Protein AF-A0A0F9AV40-F1 (afdb_monomer_lite)

InterPro domains:
  IPR005122 Uracil-DNA glycosylase-like [PF03167] (5-45)
  IPR036895 Uracil-DNA glycosylase-like domain superfamily [G3DSA:3.40.470.10] (2-47)
  IPR036895 Uracil-DNA glycosylase-like domain superfamily [SSF52141] (4-45)
  IPR051536 Uracil-DNA glycosylase family, Type-4/5 [PTHR33693] (4-45)

Foldseek 3Di:
DQDQDADDDPPDPDDDDDDDDDPVCSVVSHPLPDPNSVVVCVVVVND

Organism: NCBI:txid412755

Secondary structure (DSSP, 8-state):
-------S-TT-S-----SS--HHHHHHT-TT-SHHHHHHHHHHT--

Sequence (47 aa):
MIQVPPEGSLDSKIVIVGEAPGRTEEREGRPFVGMAGEHLDRMLHIA

Radius of gyration: 10.94 Å; chains: 1; bounding box: 24×27×24 Å

pLDDT: mean 93.85, std 7.13, range [62.03, 97.31]

Structure (mmCIF, N/CA/C/O backbone):
data_AF-A0A0F9AV40-F1
#
_entry.id   AF-A0A0F9AV40-F1
#
loop_
_atom_site.group_PDB
_atom_site.id
_atom_site.type_symbol
_atom_site.label_atom_id
_atom_site.label_alt_id
_atom_site.label_comp_id
_atom_site.label_asym_id
_atom_site.label_entity_id
_atom_site.label_seq_id
_atom_site.pdbx_PDB_ins_code
_atom_site.Cartn_x
_atom_site.Cartn_y
_atom_site.Cartn_z
_atom_site.occupancy
_atom_site.B_iso_or_equiv
_atom_site.auth_seq_id
_atom_site.auth_comp_id
_atom_site.auth_asym_id
_atom_site.auth_atom_id
_atom_site.pdbx_PDB_model_num
ATOM 1 N N . MET A 1 1 ? 8.897 -18.406 -4.532 1.00 62.03 1 MET A N 1
ATOM 2 C CA . MET A 1 1 ? 7.770 -17.639 -3.974 1.00 62.03 1 MET A CA 1
ATOM 3 C C . MET A 1 1 ? 8.322 -16.795 -2.853 1.00 62.03 1 MET A C 1
ATOM 5 O O . MET A 1 1 ? 8.713 -17.353 -1.832 1.00 62.03 1 MET A O 1
ATOM 9 N N . ILE A 1 2 ? 8.455 -15.494 -3.091 1.00 79.38 2 ILE A N 1
ATOM 10 C CA . ILE A 1 2 ? 8.776 -14.547 -2.025 1.00 79.38 2 ILE A CA 1
ATOM 11 C C . ILE A 1 2 ? 7.446 -14.170 -1.380 1.00 79.38 2 ILE A C 1
ATOM 13 O O . ILE A 1 2 ? 6.481 -13.856 -2.070 1.00 79.38 2 ILE A O 1
ATOM 17 N N . GLN A 1 3 ? 7.370 -14.275 -0.057 1.00 87.88 3 GLN A N 1
ATOM 18 C CA . GLN A 1 3 ? 6.175 -13.865 0.664 1.00 87.88 3 GLN A CA 1
ATOM 19 C C . GLN A 1 3 ? 6.192 -12.343 0.808 1.00 87.88 3 GLN A C 1
ATOM 21 O O . GLN A 1 3 ? 7.135 -11.789 1.367 1.00 87.88 3 GLN A O 1
ATOM 26 N N . VAL A 1 4 ? 5.137 -11.685 0.333 1.00 96.12 4 VAL A N 1
ATOM 27 C CA . VAL A 1 4 ? 4.905 -10.257 0.566 1.00 96.12 4 VAL A CA 1
ATOM 28 C C . VAL A 1 4 ? 3.908 -10.127 1.719 1.0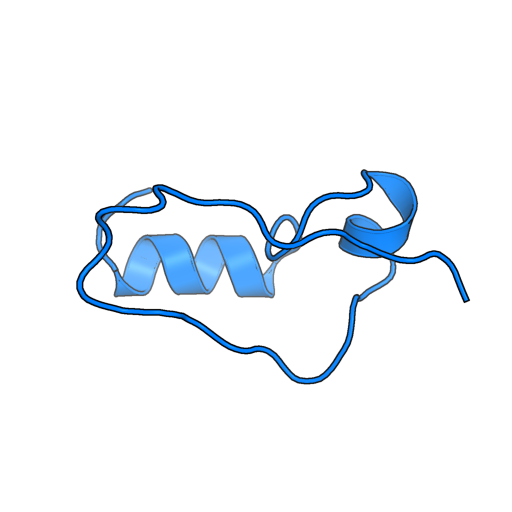0 96.12 4 VAL A C 1
ATOM 30 O O . VAL A 1 4 ? 2.773 -10.591 1.579 1.00 96.12 4 VAL A O 1
ATOM 33 N N . PRO A 1 5 ? 4.314 -9.589 2.882 1.00 95.44 5 PRO A N 1
ATOM 34 C CA . PRO A 1 5 ? 3.404 -9.404 4.002 1.00 95.44 5 PRO A CA 1
ATOM 35 C C . PRO A 1 5 ? 2.344 -8.334 3.682 1.00 95.44 5 PRO A C 1
ATOM 37 O O . PRO A 1 5 ? 2.609 -7.421 2.899 1.00 95.44 5 PRO A O 1
ATOM 40 N N . PRO A 1 6 ? 1.146 -8.418 4.285 1.00 94.88 6 PRO A N 1
ATOM 41 C CA . PRO A 1 6 ? 0.167 -7.341 4.202 1.00 94.88 6 PRO A CA 1
ATOM 42 C C . PRO A 1 6 ? 0.692 -6.072 4.894 1.00 94.88 6 PRO A C 1
ATOM 44 O O . PRO A 1 6 ? 1.433 -6.151 5.873 1.00 94.88 6 PRO A O 1
ATOM 47 N N . GLU A 1 7 ? 0.267 -4.906 4.412 1.00 95.44 7 GLU A N 1
ATOM 48 C CA . GLU A 1 7 ? 0.633 -3.588 4.945 1.00 95.44 7 GLU A CA 1
ATOM 49 C C . GLU A 1 7 ? -0.637 -2.746 5.152 1.00 95.44 7 GLU A C 1
ATOM 51 O O . GLU A 1 7 ? -1.562 -2.808 4.342 1.00 95.44 7 GLU A O 1
ATOM 56 N N . GLY A 1 8 ? -0.706 -1.982 6.248 1.00 94.00 8 GLY A N 1
ATOM 57 C CA . GLY A 1 8 ? -1.850 -1.124 6.572 1.00 94.00 8 GLY A CA 1
ATOM 58 C C . GLY A 1 8 ? -2.098 -0.977 8.075 1.00 94.00 8 GLY A C 1
ATOM 59 O O . GLY A 1 8 ? -1.419 -1.588 8.900 1.00 94.00 8 GLY A O 1
ATOM 60 N N . SER A 1 9 ? -3.087 -0.156 8.440 1.00 95.50 9 SER A N 1
ATOM 61 C CA . SER A 1 9 ? -3.510 -0.004 9.839 1.00 95.50 9 SER A CA 1
ATOM 62 C C . SER A 1 9 ? -4.394 -1.174 10.277 1.00 95.50 9 SER A C 1
ATOM 64 O O . SER A 1 9 ? -5.323 -1.545 9.555 1.00 95.50 9 SER A O 1
ATOM 66 N N . LEU A 1 10 ? -4.158 -1.697 11.486 1.00 95.56 10 LEU A N 1
ATOM 67 C CA . LEU A 1 10 ? -5.001 -2.723 12.115 1.00 95.56 10 LEU A CA 1
ATOM 68 C C . LEU A 1 10 ? -6.411 -2.210 12.453 1.00 95.56 10 LEU A C 1
ATOM 70 O O . LEU A 1 10 ? -7.337 -3.008 12.552 1.00 95.56 10 LEU A O 1
ATOM 74 N N . ASP A 1 11 ? -6.584 -0.891 12.563 1.00 97.00 11 ASP A N 1
ATOM 75 C CA . ASP A 1 11 ? -7.874 -0.248 12.838 1.00 97.00 11 ASP A CA 1
ATOM 76 C C . ASP A 1 11 ? -8.648 0.106 11.551 1.00 97.00 11 ASP A C 1
ATOM 78 O O . ASP A 1 11 ? -9.683 0.781 11.590 1.00 97.00 11 ASP A O 1
ATOM 82 N N . SER A 1 12 ? -8.147 -0.311 10.381 1.00 95.69 12 SER A N 1
ATOM 83 C CA . SER A 1 12 ? -8.794 -0.031 9.096 1.00 95.69 12 SER A CA 1
ATOM 84 C C . SER A 1 12 ? -10.139 -0.748 8.996 1.00 95.69 12 SER A C 1
ATOM 86 O O . SER A 1 12 ? -10.248 -1.951 9.216 1.00 95.69 12 SER A O 1
ATOM 88 N N . LYS A 1 13 ? -11.178 -0.019 8.579 1.00 97.31 13 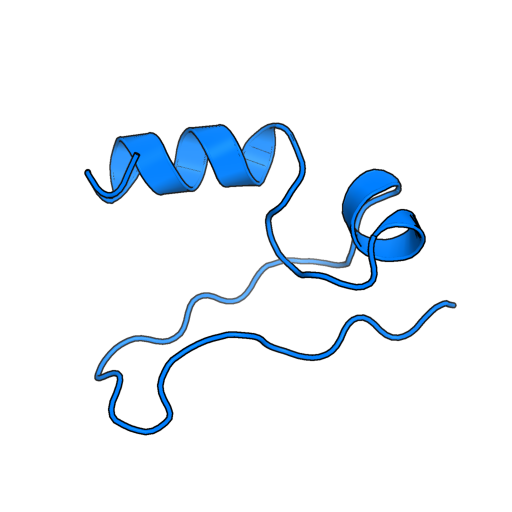LYS A N 1
ATOM 89 C CA . LYS A 1 13 ? -12.520 -0.586 8.340 1.00 97.31 13 LYS A CA 1
ATOM 90 C C . LYS A 1 13 ? -12.630 -1.343 7.013 1.00 97.31 13 LYS A C 1
ATOM 92 O O . LYS A 1 13 ? -13.643 -1.986 6.760 1.00 97.31 13 LYS A O 1
ATOM 97 N N . ILE A 1 14 ? -11.630 -1.197 6.149 1.00 94.62 14 ILE A N 1
ATOM 98 C CA . ILE A 1 14 ? -11.588 -1.737 4.792 1.00 94.62 14 ILE A CA 1
ATOM 99 C C . ILE A 1 14 ? -10.258 -2.465 4.620 1.00 94.62 14 ILE A C 1
ATOM 101 O O . ILE A 1 14 ? -9.220 -1.980 5.068 1.00 94.62 14 ILE A O 1
ATOM 105 N N . VAL A 1 15 ? -10.306 -3.610 3.942 1.00 96.19 15 VAL A N 1
ATOM 106 C CA . VAL A 1 15 ? -9.138 -4.379 3.507 1.00 96.19 15 VAL A CA 1
ATOM 107 C C . VAL A 1 15 ? -9.180 -4.476 1.988 1.00 96.19 15 VAL A C 1
ATOM 109 O O . VAL A 1 15 ? -10.240 -4.735 1.418 1.00 96.19 15 VAL A O 1
ATOM 112 N N . ILE A 1 16 ? -8.034 -4.283 1.337 1.00 96.44 16 ILE A N 1
ATOM 113 C CA . ILE A 1 16 ? -7.881 -4.464 -0.108 1.00 96.44 16 ILE A CA 1
ATOM 114 C C . ILE A 1 16 ? -7.108 -5.758 -0.355 1.00 96.44 16 ILE A C 1
ATOM 116 O O . ILE A 1 16 ? -6.044 -5.973 0.223 1.00 96.44 16 ILE A O 1
ATOM 120 N N . VAL A 1 17 ? -7.651 -6.624 -1.211 1.00 96.38 17 VAL A N 1
ATOM 121 C CA . VAL A 1 17 ? -7.065 -7.926 -1.550 1.00 96.38 17 VAL A CA 1
ATOM 122 C C . VAL A 1 17 ? -6.797 -7.964 -3.051 1.00 96.38 17 VAL A C 1
ATOM 124 O O . VAL A 1 17 ? -7.711 -7.765 -3.849 1.00 96.3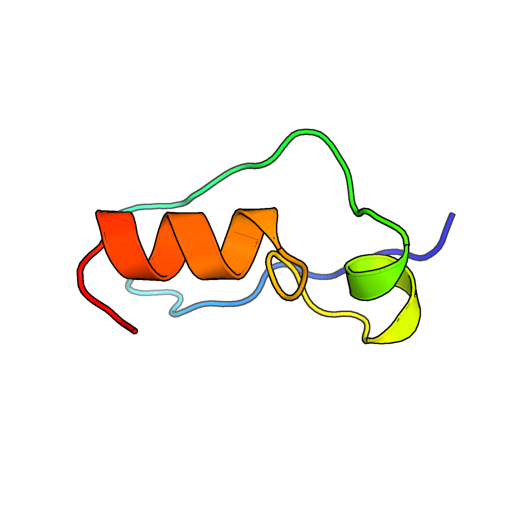8 17 VAL A O 1
ATOM 127 N N . GLY A 1 18 ? -5.535 -8.182 -3.422 1.00 94.50 18 GLY A N 1
ATOM 128 C CA . GLY A 1 18 ? -5.109 -8.403 -4.805 1.00 94.50 18 GLY A CA 1
ATOM 129 C C . GLY A 1 18 ? -5.081 -9.891 -5.164 1.00 94.50 18 GLY A C 1
ATOM 130 O O . GLY A 1 18 ? -5.374 -10.743 -4.332 1.00 94.50 18 GLY A O 1
ATOM 131 N N . GLU A 1 19 ? -4.705 -10.210 -6.401 1.00 95.81 19 GLU A N 1
ATOM 132 C CA . GLU A 1 19 ? -4.597 -11.598 -6.874 1.00 95.81 19 GLU A CA 1
ATOM 133 C C . GLU A 1 19 ? -3.342 -12.297 -6.324 1.00 95.81 19 GLU A C 1
ATOM 135 O O . GLU A 1 19 ? -3.434 -13.281 -5.592 1.00 95.81 19 GLU A O 1
ATOM 140 N N . ALA A 1 20 ? -2.163 -11.773 -6.664 1.00 94.06 20 ALA A N 1
ATOM 141 C CA . ALA A 1 20 ? -0.864 -12.269 -6.225 1.00 94.06 20 ALA A CA 1
ATOM 142 C C . ALA A 1 20 ? 0.186 -11.141 -6.298 1.00 94.06 20 ALA A C 1
ATOM 144 O O . ALA A 1 20 ? -0.015 -10.178 -7.046 1.00 94.06 20 ALA A O 1
ATOM 145 N N . PRO A 1 21 ? 1.310 -11.237 -5.560 1.00 95.94 21 PRO A N 1
ATOM 146 C CA . PRO A 1 21 ? 2.417 -10.296 -5.704 1.00 95.94 21 PRO A CA 1
ATOM 147 C C . PRO A 1 21 ? 2.994 -10.305 -7.124 1.00 95.94 21 PRO A C 1
ATOM 149 O O . PRO A 1 21 ? 3.269 -11.366 -7.687 1.00 95.94 21 PRO A O 1
ATOM 152 N N . GLY A 1 22 ? 3.201 -9.121 -7.696 1.00 95.56 22 GLY A N 1
ATOM 153 C CA . GLY A 1 22 ? 3.948 -8.947 -8.934 1.00 95.56 22 GLY A CA 1
ATOM 154 C C . GLY A 1 22 ? 5.454 -8.833 -8.686 1.00 95.56 22 GLY A C 1
ATOM 155 O O . GLY A 1 22 ? 5.944 -8.880 -7.559 1.00 95.56 22 GLY A O 1
ATOM 156 N N . ARG A 1 23 ? 6.219 -8.640 -9.767 1.00 96.06 23 ARG A N 1
ATOM 157 C CA . ARG A 1 23 ? 7.690 -8.557 -9.708 1.00 96.06 23 ARG A CA 1
ATOM 158 C C . ARG A 1 23 ? 8.191 -7.418 -8.815 1.00 96.06 23 ARG A C 1
ATOM 160 O O . ARG A 1 23 ? 9.219 -7.572 -8.160 1.00 96.06 23 ARG A O 1
ATOM 167 N N . THR A 1 24 ? 7.525 -6.265 -8.844 1.00 96.81 24 THR A N 1
ATOM 168 C CA . THR A 1 24 ? 7.929 -5.108 -8.036 1.00 96.81 24 THR A CA 1
ATOM 169 C C . THR A 1 24 ? 7.627 -5.376 -6.568 1.00 96.81 24 THR A C 1
ATOM 171 O O . THR A 1 24 ? 8.503 -5.183 -5.735 1.00 96.81 24 THR A O 1
ATOM 174 N N . GLU A 1 25 ? 6.447 -5.911 -6.257 1.00 97.25 25 GLU A N 1
ATOM 175 C CA . GLU A 1 25 ? 6.061 -6.280 -4.895 1.00 97.25 25 GLU A CA 1
ATOM 176 C C . GLU A 1 25 ? 6.996 -7.343 -4.306 1.00 97.25 25 GLU A C 1
ATOM 178 O O . GLU A 1 25 ? 7.448 -7.197 -3.174 1.00 97.25 25 GLU A O 1
ATOM 183 N N . GLU A 1 26 ? 7.348 -8.381 -5.074 1.00 96.50 26 GLU A N 1
ATOM 184 C CA . GLU A 1 26 ? 8.310 -9.400 -4.632 1.00 96.50 26 GLU A CA 1
ATOM 185 C C . GLU A 1 26 ? 9.706 -8.813 -4.380 1.00 96.50 26 GLU A C 1
ATOM 187 O O . GLU A 1 26 ? 10.391 -9.237 -3.450 1.00 96.50 26 GLU A O 1
ATOM 192 N N . ARG A 1 27 ? 10.140 -7.844 -5.197 1.00 96.25 27 ARG A N 1
ATOM 193 C CA . ARG A 1 27 ? 11.454 -7.204 -5.049 1.00 96.25 27 ARG A CA 1
ATOM 194 C C . ARG A 1 27 ? 11.509 -6.270 -3.842 1.00 96.25 27 ARG A C 1
ATOM 196 O O . ARG A 1 27 ? 12.511 -6.269 -3.134 1.00 96.25 27 ARG A O 1
ATOM 203 N N . GLU A 1 28 ? 10.469 -5.468 -3.638 1.00 95.62 28 GLU A N 1
ATOM 204 C CA . GLU A 1 28 ? 10.399 -4.482 -2.552 1.00 95.62 28 GLU A CA 1
ATOM 205 C C . GLU A 1 28 ? 9.875 -5.087 -1.236 1.00 95.62 28 GLU A C 1
ATOM 207 O O . GLU A 1 28 ? 9.991 -4.469 -0.181 1.00 95.62 28 GLU A O 1
ATOM 212 N N . GLY A 1 29 ? 9.280 -6.283 -1.282 1.00 95.88 29 GLY A N 1
ATOM 213 C CA . GLY A 1 29 ? 8.672 -6.940 -0.124 1.00 95.88 29 GLY A CA 1
ATOM 214 C C . GLY A 1 29 ? 7.432 -6.219 0.409 1.00 95.88 29 GLY A C 1
ATOM 215 O O . GLY A 1 29 ? 7.111 -6.363 1.588 1.00 95.88 29 GLY A O 1
ATOM 216 N N . ARG A 1 30 ? 6.748 -5.431 -0.430 1.00 96.56 30 ARG A N 1
ATOM 217 C CA . ARG A 1 30 ? 5.594 -4.599 -0.052 1.00 96.56 30 ARG A CA 1
ATOM 218 C C . ARG A 1 30 ? 4.443 -4.771 -1.044 1.00 96.56 30 ARG A C 1
ATOM 220 O O . ARG A 1 30 ? 4.705 -4.896 -2.240 1.00 96.56 30 ARG A O 1
ATOM 227 N N . PRO A 1 31 ? 3.181 -4.805 -0.591 1.00 97.00 31 PRO A N 1
ATOM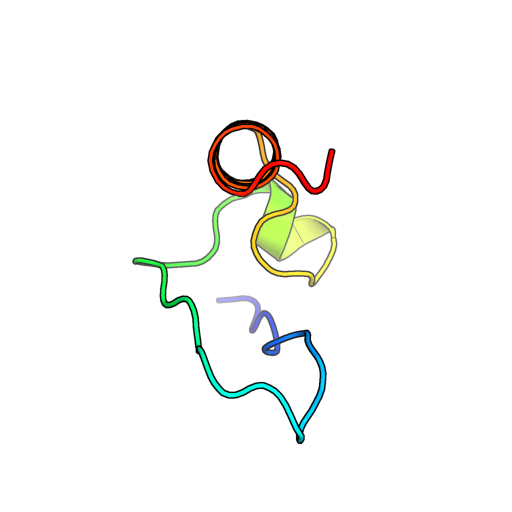 228 C CA . PRO A 1 31 ? 2.037 -4.974 -1.478 1.00 97.00 31 PRO A CA 1
ATOM 229 C C . PRO A 1 31 ? 1.706 -3.660 -2.204 1.00 97.00 31 PRO A C 1
ATOM 231 O O . PRO A 1 31 ? 1.929 -2.583 -1.665 1.00 97.00 31 PRO A O 1
ATOM 234 N N . PHE A 1 32 ? 1.142 -3.753 -3.414 1.00 96.88 32 PHE A N 1
ATOM 235 C CA . PHE A 1 32 ? 0.636 -2.606 -4.188 1.00 96.88 32 PHE A CA 1
ATOM 236 C C . PHE A 1 32 ? 1.659 -1.478 -4.444 1.00 96.88 32 PHE A C 1
ATOM 238 O O . PHE A 1 32 ? 1.293 -0.313 -4.492 1.00 96.88 32 PHE A O 1
ATOM 245 N N . VAL A 1 33 ? 2.940 -1.801 -4.650 1.00 97.06 33 VAL A N 1
ATOM 246 C CA . VAL A 1 33 ? 3.981 -0.801 -4.993 1.00 97.06 33 VAL A CA 1
ATOM 247 C C . VAL A 1 33 ? 4.315 -0.750 -6.492 1.00 97.06 33 VAL A C 1
ATOM 249 O O . VAL A 1 33 ? 5.213 -0.021 -6.909 1.00 97.06 33 VAL A O 1
ATOM 252 N N . GLY A 1 34 ? 3.641 -1.555 -7.322 1.00 96.69 34 GLY A N 1
ATOM 253 C CA . GLY A 1 34 ? 3.745 -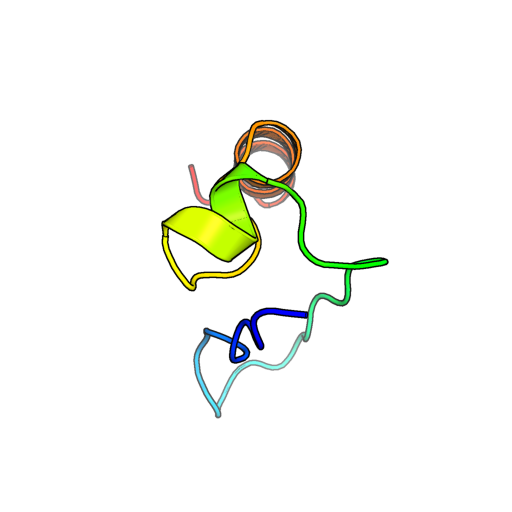1.499 -8.783 1.00 96.69 34 GLY A CA 1
ATOM 254 C C . GLY A 1 34 ? 2.763 -0.517 -9.438 1.00 96.69 34 GLY A C 1
ATOM 255 O O . GLY A 1 34 ? 1.982 0.159 -8.776 1.00 96.69 34 GLY A O 1
ATOM 256 N N . MET A 1 35 ? 2.725 -0.505 -10.778 1.00 97.25 35 MET A N 1
ATOM 257 C CA . MET A 1 35 ? 1.839 0.387 -11.552 1.00 97.25 35 MET A CA 1
ATOM 258 C C . MET A 1 35 ? 0.357 0.248 -11.177 1.00 97.25 35 MET A C 1
ATOM 260 O O . MET A 1 35 ? -0.375 1.234 -11.187 1.00 97.25 35 MET A O 1
ATOM 264 N N . ALA A 1 36 ? -0.107 -0.969 -10.876 1.00 96.69 36 ALA A N 1
ATOM 265 C CA . ALA A 1 36 ? -1.488 -1.193 -10.453 1.00 96.69 36 ALA A CA 1
ATOM 266 C C . ALA A 1 36 ? -1.780 -0.541 -9.090 1.00 96.69 36 ALA A C 1
ATOM 268 O O . ALA A 1 36 ? -2.860 0.012 -8.907 1.00 96.69 36 ALA A O 1
ATOM 269 N N . GLY A 1 37 ? -0.803 -0.549 -8.179 1.00 96.75 37 GLY A N 1
ATOM 270 C CA . GLY A 1 37 ? -0.869 0.148 -6.899 1.00 96.75 37 GLY A CA 1
ATOM 271 C C . GLY A 1 37 ? -0.967 1.661 -7.055 1.00 96.75 37 GLY A C 1
ATOM 272 O O . GLY A 1 37 ? -1.886 2.265 -6.521 1.00 96.75 37 GLY A O 1
ATOM 273 N N . GLU A 1 38 ? -0.146 2.260 -7.924 1.00 96.38 38 GLU A N 1
ATOM 274 C CA . GLU A 1 38 ? -0.247 3.699 -8.226 1.00 96.38 38 GLU A CA 1
ATOM 275 C C . GLU A 1 38 ? -1.629 4.094 -8.783 1.00 96.38 38 GLU A C 1
ATOM 277 O O . GLU A 1 38 ? -2.139 5.185 -8.528 1.00 96.38 38 GLU A O 1
ATOM 282 N N . HIS A 1 39 ? -2.255 3.223 -9.583 1.00 97.31 39 HIS A N 1
ATOM 283 C CA . HIS A 1 39 ? -3.617 3.460 -10.065 1.00 97.31 39 HIS A CA 1
ATOM 284 C C . HIS A 1 39 ? -4.652 3.313 -8.950 1.00 97.31 39 HIS A C 1
ATOM 286 O O . HIS A 1 39 ? -5.583 4.116 -8.895 1.00 97.31 39 HIS A O 1
ATOM 292 N N . LEU A 1 40 ? -4.489 2.320 -8.073 1.00 96.50 40 LEU A N 1
ATOM 293 C CA . LEU A 1 40 ? -5.337 2.132 -6.900 1.00 96.50 40 LEU A CA 1
ATOM 294 C C . LEU A 1 40 ? -5.284 3.361 -5.985 1.00 96.50 40 LEU A C 1
ATOM 296 O O . LEU A 1 40 ? -6.339 3.862 -5.600 1.00 96.50 40 LEU A O 1
ATOM 300 N N . ASP A 1 41 ? -4.096 3.905 -5.724 1.00 95.88 41 ASP A N 1
ATOM 301 C CA . ASP A 1 41 ? -3.924 5.106 -4.901 1.00 95.88 41 ASP A CA 1
ATOM 302 C C . ASP A 1 41 ? -4.657 6.312 -5.500 1.00 95.88 41 ASP A C 1
ATOM 304 O O . ASP A 1 41 ? -5.352 7.047 -4.793 1.00 95.88 41 ASP A O 1
ATOM 308 N N . ARG A 1 42 ? -4.595 6.476 -6.830 1.00 97.25 42 ARG A N 1
ATOM 309 C CA . ARG A 1 42 ? -5.374 7.502 -7.542 1.00 97.25 42 ARG A CA 1
ATOM 310 C C . ARG A 1 42 ? -6.883 7.288 -7.412 1.00 97.25 42 ARG A C 1
ATOM 312 O O . ARG A 1 42 ? -7.607 8.256 -7.206 1.00 97.25 42 ARG A O 1
ATOM 319 N N . MET A 1 43 ? -7.369 6.049 -7.518 1.00 96.19 43 MET A N 1
ATOM 320 C CA . MET A 1 43 ? -8.801 5.735 -7.370 1.00 96.19 43 MET A CA 1
ATOM 321 C C . MET A 1 43 ? -9.301 5.978 -5.942 1.00 96.19 43 MET A C 1
ATOM 323 O O . MET A 1 43 ? -10.417 6.464 -5.744 1.00 96.19 43 MET A O 1
ATOM 327 N N . LEU A 1 44 ? -8.471 5.661 -4.949 1.00 94.12 44 LEU A N 1
ATOM 328 C CA . LEU A 1 44 ? -8.763 5.891 -3.536 1.00 94.12 44 LEU A CA 1
ATOM 329 C C . LEU A 1 44 ? -8.516 7.346 -3.104 1.00 94.12 44 LEU A C 1
ATOM 331 O O . LEU A 1 44 ? -8.894 7.703 -1.992 1.00 94.12 44 LEU A O 1
ATOM 335 N N . HIS A 1 45 ? -7.965 8.189 -3.987 1.00 92.75 45 HIS A N 1
ATOM 336 C CA . HIS A 1 45 ? -7.587 9.581 -3.718 1.00 92.75 45 HIS A CA 1
ATOM 337 C C . HIS A 1 45 ? -6.597 9.722 -2.549 1.00 92.75 45 HIS A C 1
ATOM 339 O O . HIS A 1 45 ? -6.726 10.623 -1.721 1.00 92.75 45 HIS A O 1
ATOM 345 N N . ILE A 1 46 ? -5.622 8.814 -2.481 1.00 83.62 46 ILE A N 1
ATOM 346 C CA . ILE A 1 46 ? -4.570 8.783 -1.449 1.00 83.62 46 ILE A CA 1
ATOM 347 C C . ILE A 1 46 ? -3.156 8.969 -2.024 1.00 83.62 46 ILE A C 1
ATOM 349 O O . ILE A 1 46 ? -2.185 8.839 -1.282 1.00 83.62 46 ILE A O 1
ATOM 353 N N . ALA A 1 47 ? -3.060 9.255 -3.328 1.00 65.75 47 ALA A N 1
ATOM 354 C CA . ALA A 1 47 ? -1.821 9.587 -4.032 1.00 65.75 47 ALA A CA 1
ATOM 355 C C . ALA A 1 47 ? -1.349 11.023 -3.754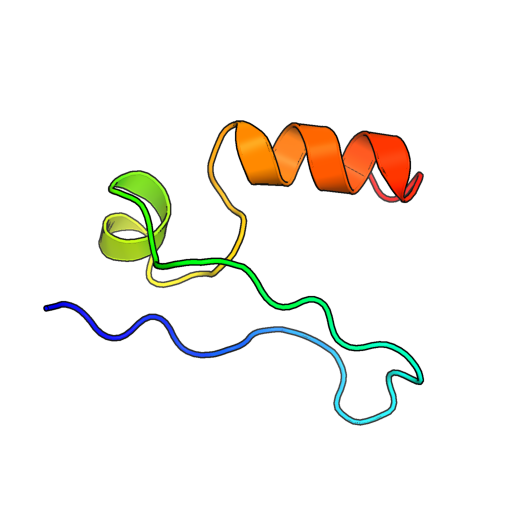 1.00 65.75 47 ALA A C 1
ATOM 357 O O . ALA A 1 47 ? -2.217 11.922 -3.649 1.00 65.75 47 ALA A O 1
#